Protein AF-A0A8J7Q2X9-F1 (afdb_monomer_lite)

Radius of gyration: 18.06 Å; chains: 1; bounding box: 39×31×47 Å

Secondary structure (DSSP, 8-state):
----TT--------HHHHHSHHHHHHHHHHHHHHHHHHHS-SGGGHHHHHHHHHHHHHHHHHHTSS---

Foldseek 3Di:
DDDDPPDDDDPPDDPVCVVCVLVVLVVVLVVVLVVVPVVDDDDVCVVVSVVSNVVSVVVSCVVCVPPPD

Sequence (69 aa):
NVYVPSAEVTHIGGASTAKASKAMLAEHHRSAYRYLADRHRGWQWTPVLLAIKAGLAVRLKLQTRFDRT

pLDDT: mean 91.77, std 9.81, range [52.88, 98.69]

Structure (mmCIF, N/CA/C/O backbone):
data_AF-A0A8J7Q2X9-F1
#
_entry.id   AF-A0A8J7Q2X9-F1
#
loop_
_atom_site.group_PDB
_atom_site.id
_atom_site.type_symbol
_atom_site.label_atom_id
_atom_site.label_alt_id
_atom_site.label_comp_id
_atom_site.label_asym_id
_atom_site.label_entity_id
_atom_site.label_seq_id
_atom_site.pdbx_PDB_ins_code
_atom_site.Cartn_x
_atom_site.Cartn_y
_atom_site.Cartn_z
_atom_site.occupancy
_atom_site.B_iso_or_equiv
_atom_site.auth_seq_id
_atom_site.auth_comp_id
_atom_site.auth_asym_id
_atom_site.auth_atom_id
_atom_site.pdbx_PDB_model_num
ATOM 1 N N . ASN A 1 1 ? -5.899 -18.842 -30.521 1.00 78.69 1 ASN A N 1
ATOM 2 C CA . ASN A 1 1 ? -4.922 -19.358 -29.537 1.00 78.69 1 ASN A CA 1
ATOM 3 C C . ASN A 1 1 ? -3.963 -20.294 -30.245 1.00 78.69 1 ASN A C 1
ATOM 5 O O . ASN A 1 1 ? -4.437 -21.230 -30.872 1.00 78.69 1 ASN A O 1
ATOM 9 N N . VAL A 1 2 ? -2.658 -20.019 -30.194 1.00 91.00 2 VAL A N 1
ATOM 10 C CA . VAL A 1 2 ? -1.601 -20.869 -30.772 1.00 91.00 2 VAL A CA 1
ATOM 11 C C . VAL A 1 2 ? -0.677 -21.275 -29.629 1.00 91.00 2 VAL A C 1
ATOM 13 O O . VAL A 1 2 ? -0.220 -20.413 -28.884 1.00 91.00 2 VAL A O 1
ATOM 16 N N . TYR A 1 3 ? -0.453 -22.575 -29.456 1.00 91.44 3 TYR A N 1
ATOM 17 C CA . TYR A 1 3 ? 0.450 -23.107 -28.440 1.00 91.44 3 TYR A CA 1
ATOM 18 C C . TYR A 1 3 ? 1.845 -23.282 -29.041 1.00 91.44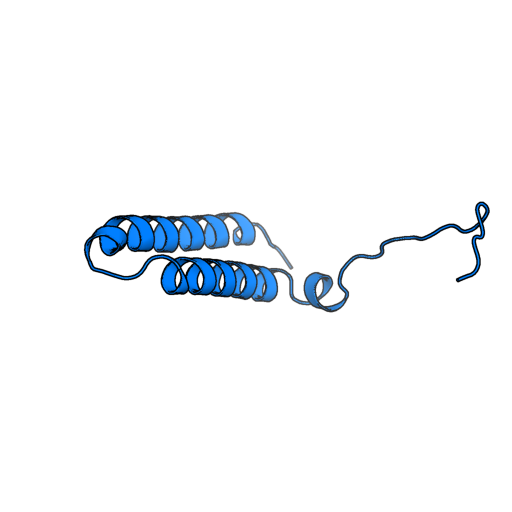 3 TYR A C 1
ATOM 20 O O . TYR A 1 3 ? 1.990 -23.945 -30.066 1.00 91.44 3 TYR A O 1
ATOM 28 N N . VAL A 1 4 ? 2.855 -22.682 -28.410 1.00 95.44 4 VAL A N 1
ATOM 29 C CA . VAL A 1 4 ? 4.254 -22.762 -28.849 1.00 95.44 4 VAL A CA 1
ATOM 30 C C . VAL A 1 4 ? 5.116 -23.167 -27.650 1.00 95.44 4 VAL A C 1
ATOM 32 O O . VAL A 1 4 ? 5.481 -22.309 -26.850 1.00 95.44 4 VAL A O 1
ATOM 35 N N . PRO A 1 5 ? 5.427 -24.464 -27.484 1.00 94.88 5 PRO A N 1
ATOM 36 C CA . PRO A 1 5 ? 6.157 -24.965 -26.316 1.00 94.88 5 PRO A CA 1
ATOM 37 C C . PRO A 1 5 ? 7.631 -24.546 -26.292 1.00 94.88 5 PRO A C 1
ATOM 39 O O . PRO A 1 5 ? 8.245 -24.549 -25.234 1.00 94.88 5 PRO A O 1
ATOM 42 N N . SER A 1 6 ? 8.197 -24.182 -27.446 1.00 96.38 6 SER A N 1
ATOM 43 C CA . SER A 1 6 ? 9.570 -23.684 -27.568 1.00 96.38 6 SER A CA 1
ATOM 44 C C . SER A 1 6 ? 9.706 -22.191 -27.260 1.00 96.38 6 SER A C 1
ATOM 46 O O . SER A 1 6 ? 10.789 -21.638 -27.418 1.00 96.38 6 SER A O 1
ATOM 48 N N . ALA A 1 7 ? 8.612 -21.503 -26.922 1.00 94.38 7 ALA A N 1
ATOM 49 C CA . ALA A 1 7 ? 8.662 -20.085 -26.607 1.00 94.38 7 ALA A CA 1
ATOM 50 C C . ALA A 1 7 ? 9.262 -19.864 -25.213 1.00 94.38 7 ALA A C 1
ATOM 52 O O . ALA A 1 7 ? 8.868 -20.510 -24.244 1.00 94.38 7 ALA A O 1
ATOM 53 N N . GLU A 1 8 ? 10.161 -18.890 -25.111 1.00 93.81 8 GLU A N 1
ATOM 54 C CA . GLU A 1 8 ? 10.744 -18.439 -23.851 1.00 93.81 8 GLU A CA 1
ATOM 55 C C . GLU A 1 8 ? 10.273 -17.015 -23.535 1.00 93.81 8 GLU A C 1
ATOM 57 O O . GLU A 1 8 ? 10.111 -16.181 -24.429 1.00 93.81 8 GLU A O 1
ATOM 62 N N . VAL A 1 9 ? 10.036 -16.729 -22.252 1.00 91.94 9 VAL A N 1
ATOM 63 C CA . VAL A 1 9 ? 9.578 -15.417 -21.778 1.00 91.94 9 VAL A CA 1
ATOM 64 C C . VAL A 1 9 ? 10.449 -14.966 -20.614 1.00 91.94 9 VAL A C 1
ATOM 66 O O . VAL A 1 9 ? 10.517 -15.636 -19.586 1.00 91.94 9 VAL A O 1
ATOM 69 N N . THR A 1 10 ? 11.048 -13.782 -20.745 1.00 92.94 10 THR A N 1
ATOM 70 C CA . THR A 1 10 ? 11.815 -13.143 -19.667 1.00 92.94 10 THR A CA 1
ATOM 71 C C . THR A 1 10 ? 10.981 -12.055 -19.000 1.00 92.94 10 THR A C 1
ATOM 73 O O . THR A 1 10 ? 10.609 -11.065 -19.631 1.00 92.94 10 THR A O 1
ATOM 76 N N . HIS A 1 11 ? 10.717 -12.195 -17.699 1.00 89.75 11 HIS A N 1
ATOM 77 C CA . HIS A 1 11 ? 10.071 -11.143 -16.917 1.00 89.75 11 HIS A CA 1
ATOM 78 C C . HIS A 1 11 ? 11.110 -10.121 -16.439 1.00 89.75 11 HIS A C 1
ATOM 80 O O . HIS A 1 11 ? 11.821 -10.345 -15.464 1.00 89.75 11 HIS A O 1
ATOM 86 N N . ILE A 1 12 ? 11.171 -8.975 -17.116 1.00 87.44 12 ILE A N 1
ATOM 87 C CA . ILE A 1 12 ? 12.104 -7.878 -16.799 1.00 87.44 12 ILE A CA 1
ATOM 88 C C . ILE A 1 12 ? 11.660 -7.000 -15.611 1.00 87.44 12 ILE A C 1
ATOM 90 O O . ILE A 1 12 ? 12.339 -6.039 -15.258 1.00 87.44 12 ILE A O 1
ATOM 94 N N . GLY A 1 13 ? 10.517 -7.311 -14.991 1.00 85.50 13 GLY A N 1
ATOM 95 C CA . GLY A 1 13 ? 9.903 -6.495 -13.946 1.00 85.50 13 GLY A CA 1
ATOM 96 C C . GLY A 1 13 ? 9.173 -5.255 -14.477 1.00 85.50 13 GLY A C 1
ATOM 97 O O . GLY A 1 13 ? 9.140 -4.964 -15.672 1.00 85.50 13 GLY A O 1
ATOM 98 N N . GLY A 1 14 ? 8.542 -4.507 -13.568 1.00 83.94 14 GLY A N 1
ATOM 99 C CA . GLY A 1 14 ? 7.816 -3.286 -13.914 1.00 83.94 14 GLY A CA 1
ATOM 100 C C . GLY A 1 14 ? 8.765 -2.109 -14.142 1.00 83.94 14 GLY A C 1
ATOM 101 O O . GLY A 1 14 ? 9.375 -1.627 -13.188 1.00 83.94 14 GLY A O 1
ATOM 102 N N . ALA A 1 15 ? 8.833 -1.589 -15.372 1.00 80.88 15 ALA A N 1
ATOM 103 C CA . ALA A 1 15 ? 9.688 -0.446 -15.716 1.00 80.88 15 ALA A CA 1
ATOM 104 C C . ALA A 1 15 ? 9.433 0.790 -14.824 1.00 80.88 15 ALA A C 1
ATOM 106 O O . ALA A 1 15 ? 10.371 1.481 -14.428 1.00 80.88 15 ALA A O 1
ATOM 107 N N . SER A 1 16 ? 8.173 1.049 -14.457 1.00 76.56 16 SER A N 1
ATOM 108 C CA . SER A 1 16 ? 7.798 2.145 -13.550 1.00 76.56 16 SER A CA 1
ATOM 109 C C . SER A 1 16 ? 8.239 1.892 -12.103 1.00 76.56 16 SER A C 1
ATOM 111 O O . SER A 1 16 ? 8.704 2.808 -11.430 1.00 76.56 16 SER A O 1
ATOM 113 N N . THR A 1 17 ? 8.144 0.647 -11.626 1.00 80.88 17 THR A N 1
ATOM 114 C CA . THR A 1 17 ? 8.578 0.256 -10.276 1.00 80.88 17 THR A CA 1
ATOM 115 C C . THR A 1 17 ? 10.094 0.301 -10.145 1.00 80.88 17 THR A C 1
ATOM 117 O O . THR A 1 17 ? 10.589 0.769 -9.128 1.00 80.88 17 THR A O 1
ATOM 120 N N . ALA A 1 18 ? 10.830 -0.096 -11.185 1.00 79.69 18 ALA A N 1
ATOM 121 C CA . ALA A 1 18 ? 12.287 0.003 -11.202 1.00 79.69 18 ALA A CA 1
ATOM 122 C C . ALA A 1 18 ? 12.769 1.460 -11.072 1.00 79.69 18 ALA A C 1
ATOM 124 O O . ALA A 1 18 ? 13.718 1.732 -10.346 1.00 79.69 18 ALA A O 1
ATOM 125 N N . LYS A 1 19 ? 12.090 2.411 -11.731 1.00 79.06 19 LYS A N 1
ATOM 126 C CA . LYS A 1 19 ? 12.454 3.841 -11.704 1.00 79.06 19 LYS A CA 1
ATOM 127 C C . LYS A 1 19 ? 12.005 4.579 -10.441 1.00 79.06 19 LYS A C 1
ATOM 129 O O . LYS A 1 19 ? 12.618 5.573 -10.071 1.00 79.06 19 LYS A O 1
ATOM 134 N N . ALA A 1 20 ? 10.915 4.141 -9.812 1.00 83.31 20 ALA A N 1
ATOM 135 C CA . ALA A 1 20 ? 10.282 4.851 -8.699 1.00 83.31 20 ALA A CA 1
ATOM 136 C C . ALA A 1 20 ? 9.847 3.896 -7.572 1.00 83.31 20 ALA A C 1
ATOM 138 O O . ALA A 1 20 ? 8.728 3.991 -7.061 1.00 83.31 20 ALA A O 1
ATOM 139 N N . SER A 1 21 ? 10.731 2.973 -7.181 1.00 87.50 21 SER A N 1
ATOM 140 C CA . SER A 1 21 ? 10.436 1.873 -6.245 1.00 87.50 21 SER A CA 1
ATOM 141 C C . SER A 1 21 ? 9.819 2.359 -4.930 1.00 87.50 21 SER A C 1
ATOM 143 O O . SER A 1 21 ? 8.749 1.896 -4.530 1.00 87.50 21 SER A O 1
ATOM 145 N N . LYS A 1 22 ? 10.409 3.388 -4.309 1.00 91.44 22 LYS A N 1
ATOM 146 C CA . LYS A 1 22 ? 9.903 3.991 -3.067 1.00 91.44 22 LYS A CA 1
ATOM 147 C C . LYS A 1 22 ? 8.492 4.571 -3.199 1.00 91.44 22 LYS A C 1
ATOM 149 O O . LYS A 1 22 ? 7.641 4.318 -2.346 1.00 91.44 22 LYS A O 1
ATOM 154 N N . ALA A 1 23 ? 8.235 5.343 -4.257 1.00 92.19 23 ALA A N 1
ATOM 155 C CA . ALA A 1 23 ? 6.916 5.930 -4.503 1.00 92.19 23 ALA A CA 1
ATOM 156 C C . ALA A 1 23 ? 5.876 4.838 -4.792 1.00 92.19 23 ALA A C 1
ATOM 158 O O . ALA A 1 23 ? 4.751 4.890 -4.295 1.00 92.19 23 ALA A O 1
ATOM 159 N N . MET A 1 24 ? 6.275 3.802 -5.530 1.00 93.31 24 MET A N 1
ATOM 160 C CA . MET A 1 24 ? 5.402 2.681 -5.855 1.00 93.31 24 MET A CA 1
ATOM 161 C C . MET A 1 24 ? 5.071 1.813 -4.642 1.00 93.31 24 MET A C 1
ATOM 163 O O . MET A 1 24 ? 3.916 1.422 -4.481 1.00 93.31 24 MET A O 1
ATOM 167 N N . LEU A 1 25 ? 6.032 1.573 -3.749 1.00 93.56 25 LEU A N 1
ATOM 168 C CA . LEU A 1 25 ? 5.794 0.912 -2.463 1.00 93.56 25 LEU A CA 1
ATOM 169 C C . LEU A 1 25 ? 4.803 1.698 -1.597 1.00 93.56 25 LEU A C 1
ATOM 171 O O . LEU A 1 25 ? 3.892 1.104 -1.015 1.00 93.56 25 LEU A O 1
ATOM 175 N N . ALA A 1 26 ? 4.939 3.026 -1.550 1.00 95.81 26 ALA A N 1
ATOM 176 C CA . ALA A 1 26 ? 4.020 3.881 -0.806 1.00 95.81 26 ALA A CA 1
ATOM 177 C C . ALA A 1 26 ? 2.582 3.783 -1.347 1.00 95.81 26 ALA A C 1
ATOM 179 O O . ALA A 1 26 ? 1.643 3.557 -0.578 1.00 95.81 26 ALA A O 1
ATOM 180 N N . GLU A 1 27 ? 2.403 3.873 -2.668 1.00 96.38 27 GLU A N 1
ATOM 181 C CA . GLU A 1 27 ? 1.082 3.743 -3.296 1.00 96.38 27 GLU A CA 1
ATOM 182 C C . GLU A 1 27 ? 0.503 2.327 -3.189 1.00 96.38 27 GLU A C 1
ATOM 184 O O . GLU A 1 27 ? -0.705 2.151 -2.988 1.00 96.38 27 GLU A O 1
ATOM 189 N N . HIS A 1 28 ? 1.351 1.300 -3.230 1.00 95.94 28 HIS A N 1
ATOM 190 C CA . HIS A 1 28 ? 0.930 -0.072 -2.979 1.00 95.94 28 HIS A CA 1
ATOM 191 C C . HIS A 1 28 ? 0.352 -0.230 -1.562 1.00 95.94 28 HIS A C 1
ATOM 193 O O . HIS A 1 28 ? -0.761 -0.728 -1.404 1.00 95.94 28 HIS A O 1
ATOM 199 N N . HIS A 1 29 ? 1.022 0.273 -0.520 1.00 98.12 29 HIS A N 1
ATOM 200 C CA . HIS A 1 29 ? 0.471 0.225 0.844 1.00 98.12 29 HIS A CA 1
ATOM 201 C C . HIS A 1 29 ? -0.783 1.092 1.003 1.00 98.12 29 HIS A C 1
ATOM 203 O O . HIS A 1 29 ? -1.736 0.680 1.668 1.00 98.12 29 HIS A O 1
ATOM 209 N N . ARG A 1 30 ? -0.833 2.263 0.354 1.00 98.31 30 ARG A N 1
ATOM 210 C CA . ARG A 1 30 ? -2.024 3.128 0.349 1.00 98.31 30 ARG A CA 1
ATOM 211 C C . ARG A 1 30 ? -3.224 2.430 -0.293 1.00 98.31 30 ARG A C 1
ATOM 213 O O . ARG A 1 30 ? -4.334 2.512 0.234 1.00 98.31 30 ARG A O 1
ATOM 220 N N . SER A 1 31 ? -3.034 1.761 -1.429 1.00 98.31 31 SER A N 1
ATOM 221 C CA . SER A 1 31 ? -4.097 0.985 -2.082 1.00 98.31 31 SER A CA 1
ATOM 222 C C . SER A 1 31 ? -4.534 -0.218 -1.241 1.00 98.31 31 SER A C 1
ATOM 224 O O . SER A 1 31 ? -5.737 -0.417 -1.083 1.00 98.31 31 SER A O 1
ATOM 226 N N . ALA A 1 32 ? -3.601 -0.934 -0.606 1.00 98.44 32 ALA A N 1
ATOM 227 C CA . ALA A 1 32 ? -3.917 -2.040 0.298 1.00 98.44 32 ALA A CA 1
ATOM 228 C C . ALA A 1 32 ? -4.777 -1.591 1.494 1.00 98.44 32 ALA A C 1
ATOM 230 O O . ALA A 1 32 ? -5.802 -2.207 1.786 1.00 98.44 32 ALA A O 1
ATOM 231 N N . TYR A 1 33 ? -4.421 -0.477 2.147 1.00 98.56 33 TYR A N 1
ATOM 232 C CA . TYR A 1 33 ? -5.246 0.091 3.218 1.00 98.56 33 TYR A CA 1
ATOM 233 C C . TYR A 1 33 ? -6.640 0.486 2.714 1.00 98.56 33 TYR A C 1
ATOM 235 O O . TYR A 1 33 ? -7.633 0.154 3.356 1.00 98.56 33 TYR A O 1
ATOM 243 N N . ARG A 1 34 ? -6.730 1.158 1.554 1.00 98.50 34 ARG A N 1
ATOM 244 C CA . ARG A 1 34 ? -8.022 1.540 0.951 1.00 98.50 34 ARG A CA 1
ATOM 245 C C . ARG A 1 34 ? -8.911 0.326 0.686 1.00 98.50 34 ARG A C 1
ATOM 247 O O . ARG A 1 34 ? -10.082 0.360 1.041 1.00 98.50 34 ARG A O 1
ATOM 254 N N . TYR A 1 35 ? -8.354 -0.742 0.117 1.00 98.50 35 TYR A N 1
ATOM 255 C CA . TYR A 1 35 ? -9.070 -1.994 -0.139 1.00 98.50 35 TYR A CA 1
ATOM 256 C C . TYR A 1 35 ? -9.642 -2.607 1.146 1.00 98.50 35 TYR A C 1
ATOM 258 O O . TYR A 1 35 ? -10.798 -3.034 1.178 1.00 98.50 35 TYR A O 1
ATOM 266 N N . LEU A 1 36 ? -8.841 -2.637 2.215 1.00 98.38 36 LEU A N 1
ATOM 267 C CA . LEU A 1 36 ? -9.260 -3.194 3.500 1.00 98.38 36 LEU A CA 1
ATOM 268 C C . LEU A 1 36 ? -10.312 -2.320 4.182 1.00 98.38 36 LEU A C 1
ATOM 270 O O . LEU A 1 36 ? -11.312 -2.858 4.650 1.00 98.38 36 LE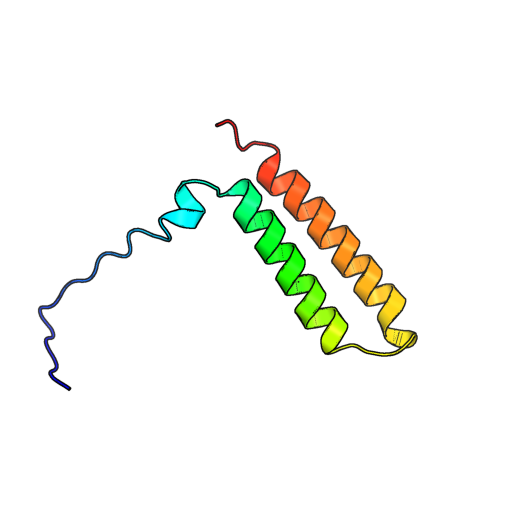U A O 1
ATOM 274 N N . ALA A 1 37 ? -10.122 -1.000 4.193 1.00 98.12 37 ALA A N 1
ATOM 275 C CA . ALA A 1 37 ? -11.070 -0.051 4.772 1.00 98.12 37 ALA A CA 1
ATOM 276 C C . ALA A 1 37 ? -12.427 -0.065 4.048 1.00 98.12 37 ALA A C 1
ATOM 278 O O . ALA A 1 37 ? -13.466 0.064 4.689 1.00 98.12 37 ALA A O 1
ATOM 279 N N . ASP A 1 38 ? -12.428 -0.268 2.728 1.00 98.31 38 ASP A N 1
ATOM 280 C CA . ASP A 1 38 ? -13.658 -0.403 1.947 1.00 98.31 38 ASP A CA 1
ATOM 281 C C . ASP A 1 38 ? -14.464 -1.659 2.328 1.00 98.31 38 ASP A C 1
ATOM 283 O O . ASP A 1 38 ? -15.687 -1.592 2.457 1.00 98.31 38 ASP A O 1
ATOM 287 N N . ARG A 1 39 ? -13.780 -2.787 2.568 1.00 98.25 39 ARG A N 1
ATOM 288 C CA . ARG A 1 39 ? -14.399 -4.081 2.919 1.00 98.25 39 ARG A CA 1
ATOM 289 C C . ARG A 1 39 ? -14.785 -4.223 4.389 1.00 98.25 39 ARG A C 1
ATOM 291 O O . ARG A 1 39 ? -15.687 -4.992 4.701 1.00 98.25 39 ARG A O 1
ATOM 298 N N . HIS A 1 40 ? -14.128 -3.491 5.282 1.00 98.06 40 HIS A N 1
ATOM 299 C CA . HIS A 1 40 ? -14.308 -3.612 6.730 1.00 98.06 40 HIS A CA 1
ATOM 300 C C . HIS A 1 40 ? -14.904 -2.323 7.290 1.00 98.06 40 HIS A C 1
ATOM 302 O O . HIS A 1 40 ? -14.207 -1.468 7.835 1.00 98.06 40 HIS A O 1
ATOM 308 N N . ARG A 1 41 ? -16.219 -2.169 7.112 1.00 95.38 41 ARG A N 1
ATOM 309 C CA . ARG A 1 41 ? -16.960 -0.964 7.506 1.00 95.38 41 ARG A CA 1
ATOM 310 C C . ARG A 1 41 ? -17.551 -1.101 8.911 1.00 95.38 41 ARG A C 1
ATOM 312 O O . ARG A 1 41 ? -17.937 -2.188 9.333 1.00 95.38 41 ARG A O 1
ATOM 319 N N . GLY A 1 42 ? -17.685 0.025 9.608 1.00 95.94 42 GLY A N 1
ATOM 320 C CA . GLY A 1 42 ? -18.280 0.101 10.946 1.00 95.94 42 GLY A CA 1
ATOM 321 C C . GLY A 1 42 ? -17.248 0.161 12.074 1.00 95.94 42 GLY A C 1
ATOM 322 O O . GLY A 1 42 ? -16.088 -0.213 11.910 1.00 95.94 42 GLY A O 1
ATOM 323 N N . TRP A 1 43 ? -17.674 0.655 13.237 1.00 96.75 43 TRP A N 1
ATOM 324 C CA . TRP A 1 43 ? -16.767 1.033 14.330 1.00 96.75 43 TRP A CA 1
ATOM 325 C C . TRP A 1 43 ? -15.993 -0.136 14.946 1.00 96.75 43 TRP A C 1
ATOM 327 O O . TRP A 1 43 ? -14.879 0.056 15.425 1.00 96.75 43 TRP A O 1
ATOM 337 N N . GLN A 1 44 ? -16.544 -1.348 14.874 1.00 97.50 44 GLN A N 1
ATOM 338 C CA . GLN A 1 44 ? -15.875 -2.574 15.319 1.00 97.50 44 GLN A CA 1
ATOM 339 C C . GLN A 1 44 ? -14.539 -2.832 14.598 1.00 97.50 44 GLN A C 1
ATOM 341 O O . GLN A 1 44 ? -13.624 -3.406 15.181 1.00 97.50 44 GLN A O 1
ATOM 346 N N . TRP A 1 45 ? -14.390 -2.361 13.354 1.00 98.38 45 TRP A N 1
ATOM 347 C CA . TRP A 1 45 ? -13.169 -2.539 12.564 1.00 98.38 45 TRP A CA 1
ATOM 348 C C . TRP A 1 45 ? -12.151 -1.415 12.746 1.00 98.38 45 TRP A C 1
ATOM 350 O O . TRP A 1 45 ? -10.992 -1.584 12.369 1.00 98.38 45 TRP A O 1
ATOM 360 N N . THR A 1 46 ? -12.536 -0.291 13.353 1.00 97.62 46 THR A N 1
ATOM 361 C CA . THR A 1 46 ? -11.646 0.849 13.611 1.00 97.62 46 THR A CA 1
ATOM 362 C C . THR A 1 46 ? -10.322 0.452 14.275 1.00 97.62 46 THR A C 1
ATOM 364 O O . THR A 1 46 ? -9.282 0.834 13.733 1.00 97.62 46 THR A O 1
ATOM 367 N N . PRO A 1 47 ? -10.285 -0.323 15.383 1.00 98.19 47 PRO A N 1
ATOM 368 C CA . PRO A 1 47 ? -9.011 -0.696 16.003 1.00 98.19 47 PRO A CA 1
ATOM 369 C C . PRO A 1 47 ? -8.122 -1.524 15.063 1.00 98.19 47 PRO A C 1
ATOM 371 O O . PRO A 1 47 ? -6.920 -1.275 14.971 1.00 98.19 47 PRO A O 1
ATOM 374 N N . VAL 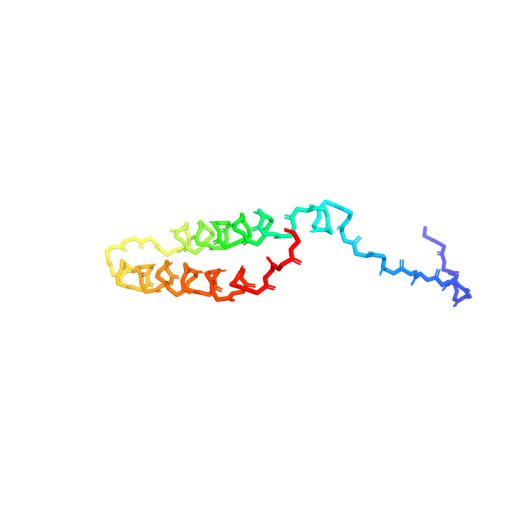A 1 48 ? -8.711 -2.452 14.305 1.00 98.38 48 VAL A N 1
ATOM 375 C CA . VAL A 1 48 ? -7.989 -3.288 13.334 1.00 98.38 48 VAL A CA 1
ATOM 376 C C . VAL A 1 48 ? -7.421 -2.436 12.201 1.00 98.38 48 VAL A C 1
ATOM 378 O O . VAL A 1 48 ? -6.238 -2.535 11.877 1.00 98.38 48 VAL A O 1
ATOM 381 N N . LEU A 1 49 ? -8.233 -1.553 11.618 1.00 98.56 49 LEU A N 1
ATOM 382 C CA . LEU A 1 49 ? -7.800 -0.668 10.538 1.00 98.56 49 LEU A CA 1
ATOM 383 C C . LEU A 1 49 ? -6.711 0.307 11.002 1.00 98.56 49 LEU A C 1
ATOM 385 O O . LEU A 1 49 ? -5.764 0.551 10.253 1.00 98.56 49 LEU A 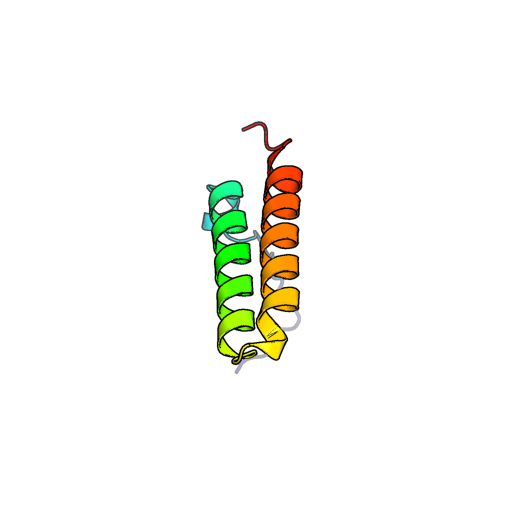O 1
ATOM 389 N N . LEU A 1 50 ? -6.785 0.820 12.234 1.00 98.50 50 LEU A N 1
ATOM 390 C CA . LEU A 1 50 ? -5.719 1.640 12.815 1.00 98.50 50 LEU A CA 1
ATOM 391 C C . LEU A 1 50 ? -4.412 0.851 12.957 1.00 98.50 50 LEU A C 1
ATOM 393 O O . LEU A 1 50 ? -3.360 1.350 12.549 1.00 98.50 50 LEU A O 1
ATOM 397 N N . ALA A 1 51 ? -4.478 -0.385 13.459 1.00 98.69 51 ALA A N 1
ATOM 398 C CA . ALA A 1 51 ? -3.311 -1.256 13.575 1.00 98.69 51 ALA A CA 1
ATOM 399 C C . ALA A 1 51 ? -2.685 -1.552 12.201 1.00 98.69 51 ALA A C 1
ATOM 401 O O . ALA A 1 51 ? -1.471 -1.432 12.032 1.00 98.69 51 ALA A O 1
ATOM 402 N N . ILE A 1 52 ? -3.507 -1.850 11.191 1.00 98.56 52 ILE A N 1
ATOM 403 C CA . ILE A 1 52 ? -3.052 -2.089 9.814 1.00 98.56 52 ILE A CA 1
ATOM 404 C C . ILE A 1 52 ? -2.407 -0.833 9.231 1.00 98.56 52 ILE A C 1
ATOM 406 O O . ILE A 1 52 ? -1.323 -0.911 8.652 1.00 98.56 52 ILE A O 1
ATOM 410 N N . LYS A 1 53 ? -3.027 0.338 9.408 1.00 98.56 53 LYS A N 1
ATOM 411 C CA . LYS A 1 53 ? -2.476 1.614 8.935 1.00 98.56 53 LYS A CA 1
ATOM 412 C C . LYS A 1 53 ? -1.098 1.884 9.541 1.00 98.56 53 LYS A C 1
ATOM 414 O O . LYS A 1 53 ? -0.171 2.235 8.810 1.00 98.56 53 LYS A O 1
ATOM 419 N N . ALA A 1 54 ? -0.959 1.694 10.853 1.00 98.69 54 ALA A N 1
ATOM 420 C CA . ALA A 1 54 ? 0.309 1.858 11.555 1.00 98.69 54 ALA A CA 1
ATOM 421 C C . ALA A 1 54 ? 1.356 0.836 11.080 1.00 98.69 54 ALA A C 1
ATOM 423 O O . ALA A 1 54 ? 2.478 1.218 10.746 1.00 98.69 54 ALA A O 1
ATOM 424 N N . GLY A 1 55 ? 0.980 -0.441 10.970 1.00 98.50 55 GLY A N 1
ATOM 425 C CA . GLY A 1 55 ? 1.860 -1.511 10.499 1.00 98.50 55 GLY A CA 1
ATOM 426 C C . GLY A 1 55 ? 2.374 -1.277 9.077 1.00 98.50 55 GLY A C 1
ATOM 427 O O . GLY A 1 55 ? 3.571 -1.414 8.826 1.00 98.50 55 GLY A O 1
ATOM 428 N N . LEU A 1 56 ? 1.504 -0.845 8.159 1.00 98.31 56 LEU A N 1
ATOM 429 C CA . LEU A 1 56 ? 1.890 -0.480 6.794 1.00 98.31 56 LEU A CA 1
ATOM 430 C C . LEU A 1 56 ? 2.858 0.710 6.777 1.00 98.31 56 LEU A C 1
ATOM 432 O O . LEU A 1 56 ? 3.871 0.658 6.083 1.00 98.31 56 LEU A O 1
ATOM 436 N N . ALA A 1 57 ? 2.611 1.747 7.582 1.00 97.62 57 ALA A N 1
ATOM 437 C CA . AL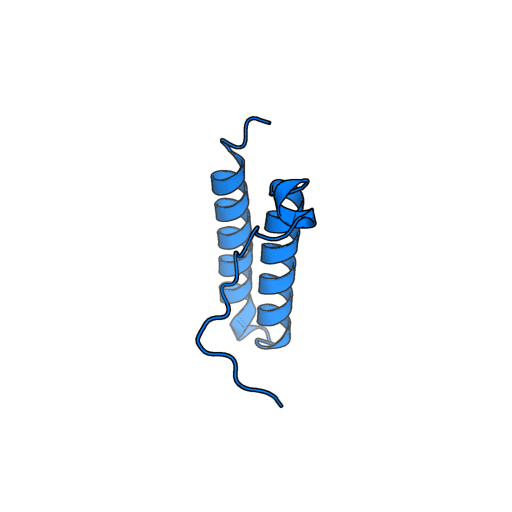A A 1 57 ? 3.509 2.898 7.675 1.00 97.62 57 ALA A CA 1
ATOM 438 C C .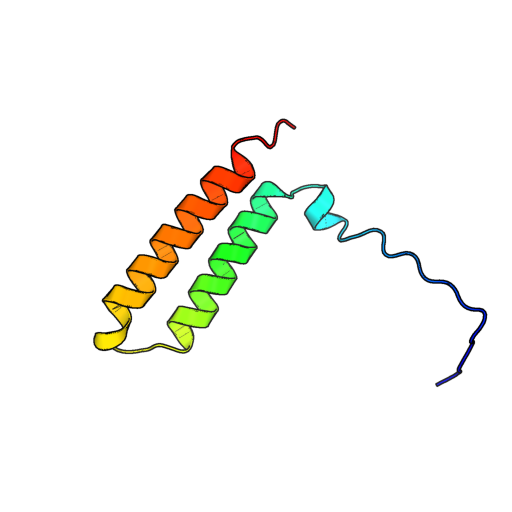 ALA A 1 57 ? 4.899 2.519 8.221 1.00 97.62 57 ALA A C 1
ATOM 440 O O . ALA A 1 57 ? 5.921 2.932 7.665 1.00 97.62 57 ALA A O 1
ATOM 441 N N . VAL A 1 58 ? 4.953 1.698 9.276 1.00 98.06 58 VAL A N 1
ATOM 442 C CA . VAL A 1 58 ? 6.215 1.182 9.832 1.00 98.06 58 VAL A CA 1
ATOM 443 C C . VAL A 1 58 ? 6.946 0.336 8.794 1.00 98.06 58 VAL A C 1
ATOM 445 O O . VAL A 1 58 ? 8.136 0.547 8.559 1.00 98.06 58 VAL A O 1
ATOM 448 N N . ARG A 1 59 ? 6.236 -0.576 8.122 1.00 96.69 59 ARG A N 1
ATOM 449 C CA . ARG A 1 59 ? 6.814 -1.438 7.090 1.00 96.69 59 ARG A CA 1
ATOM 450 C C . ARG A 1 59 ? 7.383 -0.623 5.931 1.00 96.69 59 ARG A C 1
ATOM 452 O O . ARG A 1 59 ? 8.525 -0.866 5.556 1.00 96.69 59 ARG A O 1
ATOM 459 N N . LEU A 1 60 ? 6.654 0.375 5.425 1.00 96.12 60 LEU A N 1
ATOM 460 C CA . LEU A 1 60 ? 7.148 1.281 4.385 1.00 96.12 60 LEU A CA 1
ATOM 461 C C . LEU A 1 60 ? 8.431 1.990 4.822 1.00 96.12 60 LEU A C 1
ATOM 463 O O . LEU A 1 60 ? 9.408 2.034 4.073 1.00 96.12 60 LEU A O 1
ATOM 467 N N . LYS A 1 61 ? 8.451 2.526 6.048 1.00 95.06 61 LYS A N 1
ATOM 468 C CA . LYS A 1 61 ? 9.627 3.213 6.590 1.00 95.06 61 LYS A CA 1
ATOM 469 C C . LYS A 1 61 ? 10.831 2.278 6.669 1.00 95.06 61 LYS A C 1
ATOM 471 O O . LYS A 1 61 ? 11.922 2.693 6.307 1.00 95.06 61 LYS A O 1
ATOM 476 N N . LEU A 1 62 ? 10.643 1.035 7.115 1.00 94.88 62 LEU A N 1
ATOM 477 C CA . LEU A 1 62 ? 11.717 0.040 7.193 1.00 94.88 62 LEU A CA 1
ATOM 478 C C . LEU A 1 62 ? 12.209 -0.390 5.806 1.00 94.88 62 LEU A C 1
ATOM 480 O O . LEU A 1 62 ? 13.416 -0.427 5.587 1.00 94.88 62 LEU A O 1
ATOM 484 N N . GLN A 1 63 ? 11.295 -0.649 4.866 1.00 92.81 63 GLN A N 1
ATOM 485 C CA . GLN A 1 63 ? 11.629 -1.051 3.494 1.00 92.81 63 GLN A CA 1
ATOM 486 C C . GLN A 1 63 ? 12.405 0.034 2.746 1.00 92.81 63 GLN A C 1
ATOM 488 O O . GLN A 1 63 ? 13.301 -0.269 1.972 1.00 92.81 63 GLN A O 1
ATOM 493 N N . THR A 1 64 ? 12.090 1.299 3.013 1.00 91.75 64 THR A N 1
ATOM 494 C CA . THR A 1 64 ? 12.708 2.446 2.332 1.00 91.75 64 THR A CA 1
ATOM 495 C C . THR A 1 64 ? 13.888 3.040 3.108 1.00 91.75 64 THR A C 1
ATOM 497 O O . THR A 1 64 ? 14.500 4.001 2.648 1.00 91.75 64 THR A O 1
ATOM 500 N N . ARG A 1 65 ? 14.235 2.486 4.284 1.00 86.31 65 ARG A N 1
ATOM 501 C CA . ARG A 1 65 ? 15.313 2.993 5.157 1.00 86.31 65 ARG A CA 1
ATOM 502 C C . ARG A 1 65 ? 16.707 2.813 4.553 1.00 86.31 65 ARG A C 1
ATOM 504 O O . ARG A 1 65 ? 17.606 3.577 4.891 1.00 86.31 65 ARG A O 1
ATOM 511 N N . PHE A 1 66 ? 16.875 1.806 3.698 1.00 68.38 66 PHE A N 1
ATOM 512 C CA . PHE A 1 66 ? 18.149 1.451 3.066 1.00 68.38 66 PHE A CA 1
ATOM 513 C C . PHE A 1 66 ? 18.134 1.604 1.546 1.00 68.38 66 PHE A C 1
ATOM 515 O O . PHE A 1 66 ? 19.118 1.247 0.905 1.00 68.38 66 PHE A O 1
ATOM 522 N N . ASP A 1 67 ? 17.055 2.157 0.984 1.00 66.62 67 ASP A N 1
ATOM 523 C CA . ASP A 1 67 ? 17.016 2.569 -0.418 1.00 66.62 67 ASP A CA 1
ATOM 524 C C . ASP A 1 67 ? 17.955 3.777 -0.566 1.00 66.62 67 ASP A C 1
ATOM 526 O O . ASP A 1 67 ? 17.573 4.936 -0.394 1.00 66.62 67 ASP A O 1
ATOM 530 N N . ARG A 1 68 ? 19.242 3.474 -0.758 1.00 54.75 68 ARG A N 1
ATOM 531 C CA . ARG A 1 68 ? 20.278 4.409 -1.186 1.00 54.75 68 ARG A CA 1
ATOM 532 C C . ARG A 1 68 ? 20.309 4.371 -2.708 1.00 54.75 68 ARG A C 1
ATOM 534 O O . ARG A 1 68 ? 21.073 3.615 -3.300 1.00 54.75 68 ARG A O 1
ATOM 541 N N . THR A 1 69 ? 19.458 5.190 -3.301 1.00 52.88 69 THR A N 1
ATOM 542 C CA . THR A 1 69 ? 19.621 5.730 -4.653 1.00 52.88 69 THR A CA 1
ATOM 543 C C . THR A 1 69 ? 19.560 7.234 -4.544 1.00 52.88 69 THR A C 1
ATOM 545 O O . THR A 1 69 ? 18.601 7.701 -3.883 1.00 52.88 69 THR A O 1
#